Protein AF-A0A2X1PYR7-F1 (afdb_monomer)

pLDDT: mean 71.83, std 12.21, range [51.47, 92.5]

Foldseek 3Di:
DDDDPVRVVVVVQVVCVVVVNDHDDDDDPDDPDPPWDQDLPAQFQQWKQFPVRDIDGHDPVCPPLDDPPDFDCPPPHRRVVVDPVSQWDADPNGIIGGHPIGD

Nearest PDB structures (foldseek):
  3zgz-assembly2_D  TM=9.236E-01  e=2.283E-13  Escherichia coli
  5on3-assembly2_D  TM=9.413E-01  e=6.072E-13  Escherichia coli K-12
  4arc-assembly1_A  TM=9.716E-01  e=1.513E-12  Escherichia coli K-12
  3zju-assembly1_A  TM=9.680E-01  e=1.964E-12  Escherichia coli
  5on3-assembly1_A  TM=9.095E-01  e=3.532E-12  Escherichia coli K-12

Radius of gyration: 25.28 Å; Cα contacts (8 Å, |Δi|>4): 110; chains: 1; bounding box: 50×33×66 Å

Secondary structure (DSSP, 8-state):
-PPPHHHHHHHHHHHHHHTTS-------S-------B--SSSPBP-EEEETTS-EEEPPGGG-S-PPPS-----SSS-HHHH-TTTTEEEETTEEEEE---B-

Structure (mmCIF, N/CA/C/O backbone):
data_AF-A0A2X1PYR7-F1
#
_entry.id   AF-A0A2X1PYR7-F1
#
loop_
_atom_site.group_PDB
_atom_site.id
_atom_site.type_symbol
_atom_site.label_atom_id
_atom_site.label_alt_id
_atom_site.label_comp_id
_atom_site.label_asym_id
_atom_site.label_entity_id
_atom_site.label_seq_id
_atom_site.pdbx_PDB_ins_code
_atom_site.Cartn_x
_atom_site.Cartn_y
_atom_site.Cartn_z
_atom_site.occupancy
_atom_site.B_iso_or_equiv
_atom_site.auth_seq_id
_atom_site.auth_comp_id
_atom_site.auth_asym_id
_atom_site.auth_atom_id
_atom_site.pdbx_PDB_model_num
ATOM 1 N N . MET A 1 1 ? 29.320 7.897 -40.167 1.00 51.66 1 MET A N 1
ATOM 2 C CA . MET A 1 1 ? 27.851 7.758 -40.176 1.00 51.66 1 MET A CA 1
ATOM 3 C C . MET A 1 1 ? 27.396 8.026 -38.751 1.00 51.66 1 MET A C 1
ATOM 5 O O . MET A 1 1 ? 27.786 7.275 -37.868 1.00 51.66 1 MET A O 1
ATOM 9 N N . VAL A 1 2 ? 26.756 9.168 -38.501 1.00 70.25 2 VAL A N 1
ATOM 10 C CA . VAL A 1 2 ? 26.259 9.519 -37.162 1.00 70.25 2 VAL A CA 1
ATOM 11 C C . VAL A 1 2 ? 24.953 8.758 -36.979 1.00 70.25 2 VAL A C 1
ATOM 13 O O . VAL A 1 2 ? 24.063 8.896 -37.813 1.00 70.25 2 VAL A O 1
ATOM 16 N N . LEU A 1 3 ? 24.882 7.899 -35.963 1.00 75.06 3 LEU A N 1
ATOM 17 C CA . LEU A 1 3 ? 23.629 7.248 -35.588 1.00 75.06 3 LEU A CA 1
ATOM 18 C C . LEU A 1 3 ? 22.713 8.300 -34.965 1.00 75.06 3 LEU A C 1
ATOM 20 O O . LEU A 1 3 ? 23.168 9.144 -34.190 1.00 75.06 3 LEU A O 1
ATOM 24 N N . ASP A 1 4 ? 21.437 8.247 -35.316 1.00 88.25 4 ASP A N 1
ATOM 25 C CA . ASP A 1 4 ? 20.408 9.015 -34.638 1.00 88.25 4 ASP A CA 1
ATOM 26 C C . ASP A 1 4 ? 20.150 8.447 -33.233 1.00 88.25 4 ASP A C 1
ATOM 28 O O . ASP A 1 4 ? 20.635 7.377 -32.852 1.00 88.25 4 ASP A O 1
ATOM 32 N N . PHE A 1 5 ? 19.416 9.206 -32.420 1.00 88.31 5 PHE A N 1
ATOM 33 C CA . PHE A 1 5 ? 19.152 8.836 -31.032 1.00 88.31 5 PHE A CA 1
ATOM 34 C C . PHE A 1 5 ? 18.481 7.460 -30.919 1.00 88.31 5 PHE A C 1
ATOM 36 O O . PHE A 1 5 ? 18.889 6.654 -30.085 1.00 88.31 5 PHE A O 1
ATOM 43 N N . GLU A 1 6 ? 17.500 7.167 -31.775 1.00 87.88 6 GLU A N 1
ATOM 44 C CA . GLU A 1 6 ? 16.801 5.881 -31.765 1.00 87.88 6 GLU A CA 1
ATOM 45 C C . GLU A 1 6 ? 17.720 4.722 -32.164 1.00 8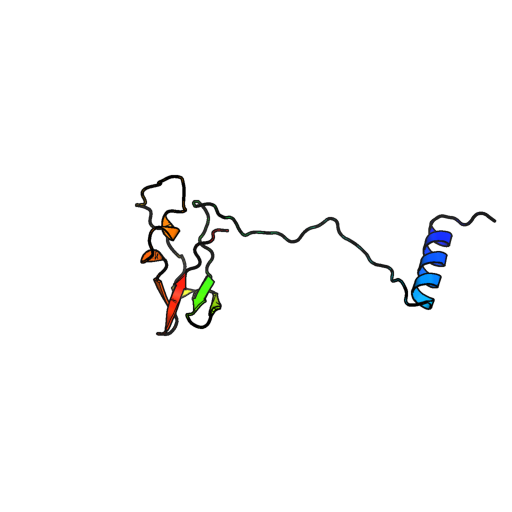7.88 6 GLU A C 1
ATOM 47 O O . GLU A 1 6 ? 17.725 3.687 -31.490 1.00 87.88 6 GLU A O 1
ATOM 52 N N . GLY A 1 7 ? 18.547 4.891 -33.200 1.00 88.25 7 GLY A N 1
ATOM 53 C CA . GLY A 1 7 ? 19.517 3.884 -33.621 1.00 88.25 7 GLY A CA 1
ATOM 54 C C . GLY A 1 7 ? 20.572 3.601 -32.551 1.00 88.25 7 GLY A C 1
ATOM 55 O O . GLY A 1 7 ? 20.892 2.440 -32.281 1.00 88.25 7 GLY A O 1
ATOM 56 N N . ALA A 1 8 ? 21.074 4.643 -31.884 1.00 88.75 8 ALA A N 1
ATOM 57 C CA . ALA A 1 8 ? 22.029 4.499 -30.788 1.00 88.75 8 ALA A CA 1
ATOM 58 C C . ALA A 1 8 ? 21.394 3.855 -29.541 1.00 88.75 8 ALA A C 1
ATOM 60 O O . ALA A 1 8 ? 21.978 2.941 -28.955 1.00 88.75 8 ALA A O 1
ATOM 61 N N . PHE A 1 9 ? 20.188 4.287 -29.156 1.00 88.81 9 PHE A N 1
ATOM 62 C CA . PHE A 1 9 ? 19.466 3.750 -28.002 1.00 88.81 9 PHE A CA 1
ATOM 63 C C . PHE A 1 9 ? 19.167 2.258 -28.175 1.00 88.81 9 PHE A C 1
ATOM 65 O O . PHE A 1 9 ? 19.462 1.457 -27.285 1.00 88.81 9 PHE A O 1
ATOM 72 N N . ASN A 1 10 ? 18.649 1.867 -29.342 1.00 90.62 10 ASN A N 1
ATOM 73 C CA . ASN A 1 10 ? 18.332 0.473 -29.630 1.00 90.62 10 ASN A CA 1
ATOM 74 C C . ASN A 1 10 ? 19.584 -0.401 -29.719 1.00 90.62 10 ASN A C 1
ATOM 76 O O . ASN A 1 10 ? 19.612 -1.471 -29.114 1.00 90.62 10 ASN A O 1
ATOM 80 N N . GLY A 1 11 ? 20.643 0.069 -30.384 1.00 89.50 11 GLY A N 1
ATOM 81 C CA . GLY A 1 11 ? 21.889 -0.690 -30.504 1.00 89.50 11 GLY A CA 1
ATOM 82 C C . GLY A 1 11 ? 22.559 -0.972 -29.154 1.00 89.50 11 GLY A C 1
ATOM 83 O O . GLY A 1 11 ? 23.046 -2.082 -28.921 1.00 89.50 11 GLY A O 1
ATOM 84 N N . ILE A 1 12 ? 22.553 0.006 -28.242 1.00 88.19 12 ILE A N 1
ATOM 85 C CA . ILE A 1 12 ? 23.095 -0.162 -26.887 1.00 88.19 12 ILE A CA 1
ATOM 86 C C . ILE A 1 12 ? 22.204 -1.102 -26.066 1.00 88.19 12 ILE A C 1
ATOM 88 O O . ILE A 1 12 ? 22.717 -2.029 -25.436 1.00 88.19 12 ILE A O 1
ATOM 92 N N . ALA A 1 13 ? 20.884 -0.910 -26.099 1.00 88.56 13 ALA A N 1
ATOM 93 C CA . ALA A 1 13 ? 19.945 -1.749 -25.360 1.00 88.56 13 ALA A CA 1
ATOM 94 C C . ALA A 1 13 ? 20.005 -3.224 -25.804 1.00 88.56 13 ALA A C 1
ATOM 96 O O . ALA A 1 13 ? 20.131 -4.105 -24.955 1.00 88.56 13 ALA A O 1
ATOM 97 N N . ASP A 1 14 ? 20.039 -3.499 -27.113 1.00 90.69 14 ASP A N 1
ATOM 98 C CA . ASP A 1 14 ? 20.147 -4.863 -27.653 1.00 90.69 14 ASP A CA 1
ATOM 99 C C . ASP A 1 14 ? 21.463 -5.543 -27.260 1.00 90.69 14 ASP A C 1
ATOM 101 O O . ASP A 1 14 ? 21.515 -6.755 -27.036 1.00 90.69 14 ASP A O 1
ATOM 105 N N . LYS A 1 15 ? 22.559 -4.777 -27.181 1.00 90.75 15 LYS A N 1
ATOM 106 C CA . LYS A 1 15 ? 23.857 -5.312 -26.758 1.00 90.75 15 LYS A CA 1
ATOM 107 C C . LYS A 1 15 ? 23.857 -5.673 -25.273 1.00 90.75 15 LYS A C 1
ATOM 109 O O . LYS A 1 15 ? 24.402 -6.718 -24.921 1.00 90.75 15 LYS A O 1
ATOM 114 N N . LEU A 1 16 ? 23.252 -4.840 -24.427 1.00 90.12 16 LEU A N 1
ATOM 115 C CA . LEU A 1 16 ? 23.128 -5.085 -22.986 1.00 90.12 16 LEU A CA 1
ATOM 116 C C . LEU A 1 16 ? 22.192 -6.266 -22.683 1.00 90.12 16 LEU A C 1
ATOM 118 O O . LEU A 1 16 ? 22.517 -7.083 -21.820 1.00 90.12 16 LEU A O 1
ATOM 122 N N . GLU A 1 17 ? 21.100 -6.408 -23.439 1.00 90.06 17 GLU A N 1
ATOM 123 C CA . GLU A 1 17 ? 20.174 -7.546 -23.342 1.00 90.06 17 GLU A CA 1
ATOM 124 C C . GLU A 1 17 ? 20.837 -8.859 -23.777 1.00 90.06 17 GLU A C 1
ATOM 126 O O . GLU A 1 17 ? 20.763 -9.851 -23.055 1.00 90.06 17 GLU A O 1
ATOM 131 N N . LYS A 1 18 ? 21.587 -8.867 -24.891 1.00 91.56 18 LYS A N 1
ATOM 132 C CA . LYS A 1 18 ? 22.362 -10.049 -25.333 1.00 91.56 18 LYS A CA 1
ATOM 133 C C . LYS A 1 18 ? 23.413 -10.497 -24.318 1.00 91.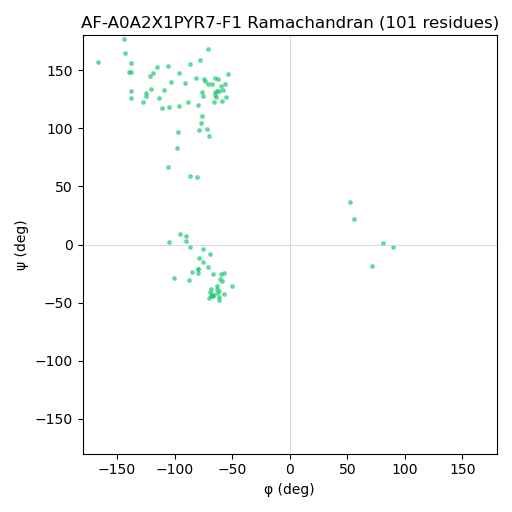56 18 LYS A C 1
ATOM 135 O O . LYS A 1 18 ? 23.742 -11.677 -24.262 1.00 91.56 18 LYS A O 1
ATOM 140 N N . LEU A 1 19 ? 23.953 -9.564 -23.539 1.00 92.50 19 LEU A N 1
ATOM 141 C CA . LEU A 1 19 ? 24.916 -9.844 -22.475 1.00 92.50 19 LEU A CA 1
ATOM 142 C C . LEU A 1 19 ? 24.240 -10.197 -21.138 1.00 92.50 19 LEU A C 1
ATOM 144 O O . LEU A 1 19 ? 24.943 -10.509 -20.185 1.00 92.50 19 LEU A O 1
ATOM 148 N N . SER A 1 20 ? 22.903 -10.170 -21.055 1.00 88.38 20 SER A N 1
ATOM 149 C CA . SER A 1 20 ? 22.122 -10.409 -19.828 1.00 88.38 20 SER A CA 1
ATOM 150 C C . SER A 1 20 ? 22.483 -9.489 -18.649 1.00 88.38 20 SER A C 1
ATOM 152 O O . SER A 1 20 ? 22.214 -9.817 -17.497 1.00 88.38 20 SER A O 1
ATOM 154 N N . VAL A 1 21 ? 23.076 -8.323 -18.925 1.00 88.75 21 VAL A N 1
ATOM 155 C CA . VAL A 1 21 ? 23.487 -7.327 -17.912 1.00 88.75 21 VAL A CA 1
ATOM 156 C C . VAL A 1 21 ? 22.561 -6.109 -17.865 1.00 88.75 21 VAL A C 1
ATOM 158 O O . VAL A 1 21 ? 22.793 -5.175 -17.102 1.00 88.75 21 VAL A O 1
ATOM 161 N N . GLY A 1 22 ? 21.501 -6.099 -18.673 1.00 83.94 22 GLY A N 1
ATOM 162 C CA . GLY A 1 22 ? 20.494 -5.046 -18.677 1.00 83.94 22 GLY A CA 1
ATOM 163 C C . GLY A 1 22 ? 19.254 -5.452 -19.463 1.00 83.94 22 GLY A C 1
ATOM 164 O O . GLY A 1 22 ? 19.316 -6.331 -20.317 1.00 83.94 22 GLY A O 1
ATOM 165 N N . LYS A 1 23 ? 18.127 -4.806 -19.161 1.00 87.56 23 LYS A N 1
ATOM 166 C CA . LYS A 1 23 ? 16.864 -4.938 -19.897 1.00 87.56 23 LYS A CA 1
ATOM 167 C C . LYS A 1 23 ? 16.221 -3.570 -20.062 1.00 87.56 23 LYS A C 1
ATOM 169 O O . LYS A 1 23 ? 16.352 -2.721 -19.176 1.00 87.56 23 LYS A O 1
ATOM 174 N N . ARG A 1 24 ? 15.498 -3.357 -21.159 1.00 89.00 24 ARG A N 1
ATOM 175 C CA . ARG A 1 24 ? 14.640 -2.175 -21.299 1.00 89.00 24 ARG A CA 1
ATOM 176 C C . ARG A 1 24 ? 13.568 -2.187 -20.205 1.00 89.00 24 ARG A C 1
ATOM 178 O O . ARG A 1 24 ? 12.913 -3.202 -19.972 1.00 89.00 24 ARG A O 1
ATOM 185 N N . GLN A 1 25 ? 13.383 -1.056 -19.532 1.00 88.25 25 GLN A N 1
ATOM 186 C CA . GLN A 1 25 ? 12.368 -0.901 -18.494 1.00 88.25 25 GLN A CA 1
ATOM 187 C C . GLN A 1 25 ? 11.683 0.455 -18.630 1.00 88.25 25 GLN A C 1
ATOM 189 O O . GLN A 1 25 ? 12.340 1.490 -18.737 1.00 88.25 25 GLN A O 1
ATOM 194 N N . VAL A 1 26 ? 10.352 0.440 -18.594 1.00 87.44 26 VAL A N 1
ATOM 195 C CA . VAL A 1 26 ? 9.536 1.651 -18.524 1.00 87.44 26 VAL A CA 1
ATOM 196 C C . VAL A 1 26 ? 9.346 1.997 -17.052 1.00 87.44 26 VAL A C 1
ATOM 198 O O . VAL A 1 26 ? 8.847 1.180 -16.283 1.00 87.44 26 VAL A O 1
ATOM 201 N N . ASN A 1 27 ? 9.755 3.200 -16.658 1.00 87.62 27 ASN A N 1
ATOM 202 C CA . ASN A 1 27 ? 9.552 3.710 -15.308 1.00 87.62 27 ASN A CA 1
ATOM 203 C C . ASN A 1 27 ? 8.505 4.821 -15.337 1.00 87.62 27 ASN A C 1
ATOM 205 O O . ASN A 1 27 ? 8.584 5.740 -16.153 1.00 87.62 27 ASN A O 1
ATOM 209 N N . TYR A 1 28 ? 7.548 4.752 -14.417 1.00 83.31 28 TYR A N 1
ATOM 210 C CA . TYR A 1 28 ? 6.537 5.785 -14.236 1.00 83.31 28 TYR A CA 1
ATOM 211 C C . TYR A 1 28 ? 6.960 6.742 -13.122 1.00 83.31 28 TYR A C 1
ATOM 213 O O . TYR A 1 28 ? 7.596 6.350 -12.148 1.00 83.31 28 TYR A O 1
ATOM 221 N N . ARG A 1 29 ? 6.582 8.018 -13.250 1.00 81.50 29 ARG A N 1
ATOM 222 C CA . ARG A 1 29 ? 6.696 8.991 -12.147 1.00 81.50 29 ARG A CA 1
ATOM 223 C C . ARG A 1 29 ? 5.573 8.850 -11.115 1.00 81.50 29 ARG A C 1
ATOM 225 O O . ARG A 1 29 ? 5.646 9.477 -10.060 1.00 81.50 29 ARG A O 1
ATOM 232 N N . LEU A 1 30 ? 4.542 8.067 -11.438 1.00 83.12 30 LEU A N 1
ATOM 233 C CA . LEU A 1 30 ? 3.453 7.745 -10.528 1.00 83.12 30 LEU A CA 1
ATOM 234 C C . LEU A 1 30 ? 4.011 6.929 -9.360 1.00 83.12 30 LEU A C 1
ATOM 236 O O . LEU A 1 30 ? 4.765 5.982 -9.567 1.00 83.12 30 LEU A O 1
ATOM 240 N N . ARG A 1 31 ? 3.655 7.329 -8.142 1.00 80.25 31 ARG A N 1
ATOM 241 C CA . ARG A 1 31 ? 3.987 6.598 -6.921 1.00 80.25 31 ARG A CA 1
ATOM 242 C C . ARG A 1 31 ? 2.738 5.911 -6.405 1.00 80.25 31 ARG A C 1
ATOM 244 O O . ARG A 1 31 ? 1.635 6.415 -6.623 1.00 80.25 31 ARG A O 1
ATOM 251 N N . ASP A 1 32 ? 2.935 4.821 -5.678 1.00 76.38 32 ASP A N 1
ATOM 252 C CA . ASP A 1 32 ? 1.855 4.178 -4.945 1.00 76.38 32 ASP A CA 1
ATOM 253 C C . ASP A 1 32 ? 1.197 5.176 -3.991 1.00 76.38 32 ASP A C 1
ATOM 255 O O . ASP A 1 32 ? 1.854 6.004 -3.344 1.00 76.38 32 ASP A O 1
ATOM 259 N N . TRP A 1 33 ? -0.129 5.122 -3.932 1.00 70.81 33 TRP A N 1
ATOM 260 C CA . TRP A 1 33 ? -0.901 6.027 -3.102 1.00 70.81 33 TRP A CA 1
ATOM 261 C C . TRP A 1 33 ? -0.853 5.556 -1.647 1.00 70.81 33 TRP A C 1
ATOM 263 O O . TRP A 1 33 ? -1.586 4.665 -1.231 1.00 70.81 33 TRP A O 1
ATOM 273 N N . GLY A 1 34 ? 0.022 6.171 -0.852 1.00 62.25 34 GLY A N 1
ATOM 274 C CA . GLY A 1 34 ? 0.022 5.995 0.598 1.00 62.25 34 GLY A CA 1
ATOM 275 C C . GLY A 1 34 ? -1.200 6.673 1.218 1.00 62.25 34 GLY A C 1
ATOM 276 O O . GLY A 1 34 ? -1.152 7.873 1.502 1.00 62.25 34 GLY A O 1
ATOM 277 N N . VAL A 1 35 ? -2.290 5.922 1.403 1.00 59.94 35 VAL A N 1
ATOM 278 C CA . VAL A 1 35 ? -3.549 6.421 1.994 1.00 59.94 35 VAL A CA 1
ATOM 279 C C . VAL A 1 35 ? -3.478 6.495 3.520 1.00 59.94 35 VAL A C 1
ATOM 281 O O . VAL A 1 35 ? -4.182 7.288 4.110 1.00 59.94 35 VAL A O 1
ATOM 284 N N . SER A 1 36 ? -2.572 5.771 4.184 1.00 56.06 36 SER A N 1
ATOM 285 C CA . SER A 1 36 ? -2.473 5.817 5.651 1.00 56.06 36 SER A CA 1
ATOM 286 C C . SER A 1 36 ? -2.195 7.244 6.163 1.00 56.06 36 SER A C 1
ATOM 288 O O . SER A 1 36 ? -1.217 7.896 5.765 1.00 56.06 36 SER A O 1
ATOM 290 N N . ARG A 1 37 ? -3.070 7.753 7.038 1.00 59.56 37 ARG A N 1
ATOM 291 C CA . ARG A 1 37 ? -2.932 9.039 7.729 1.00 59.56 37 ARG A CA 1
ATOM 292 C C . ARG A 1 37 ? -3.026 8.820 9.238 1.00 59.56 37 ARG A C 1
ATOM 294 O O . ARG A 1 37 ? -3.980 8.276 9.775 1.00 59.56 37 ARG A O 1
ATOM 301 N N . GLN A 1 38 ? -2.044 9.327 9.975 1.00 54.03 38 GLN A N 1
ATOM 302 C CA . GLN A 1 38 ? -2.106 9.400 11.439 1.00 54.03 38 GLN A CA 1
ATOM 303 C C . GLN A 1 38 ? -2.805 10.700 11.875 1.00 54.03 38 GLN A C 1
ATOM 305 O O . GLN A 1 38 ? -2.198 11.545 12.529 1.00 54.03 38 GLN A O 1
ATOM 310 N N . ARG A 1 39 ? -4.057 10.921 11.453 1.00 56.91 39 ARG A N 1
ATOM 311 C CA . ARG A 1 39 ? -4.844 12.107 11.837 1.00 56.91 39 ARG A CA 1
ATOM 312 C C . ARG A 1 39 ? -6.163 11.693 12.463 1.00 56.91 39 ARG A C 1
ATOM 314 O O . ARG A 1 39 ? -6.897 10.950 11.851 1.00 56.91 39 ARG A O 1
ATOM 321 N N . TYR A 1 40 ? -6.484 12.260 13.624 1.00 51.47 40 TYR A N 1
ATOM 322 C CA . TYR A 1 40 ? -7.695 11.944 14.391 1.00 51.47 40 TYR A CA 1
ATOM 323 C C . TYR A 1 40 ? -9.028 12.137 13.633 1.00 51.47 40 TYR A C 1
ATOM 325 O O . TYR A 1 40 ? -10.022 11.506 13.967 1.00 51.47 40 TYR A O 1
ATOM 333 N N . TRP A 1 41 ? -9.050 12.993 12.607 1.00 53.25 41 TRP A N 1
ATOM 334 C CA . TRP A 1 41 ? -10.256 13.335 11.850 1.00 53.25 41 TRP A CA 1
ATOM 335 C C . TRP A 1 41 ? -10.264 12.681 10.462 1.00 53.25 41 TRP A C 1
ATOM 337 O O . TRP A 1 41 ? -10.136 13.357 9.440 1.00 53.25 41 TRP A O 1
ATOM 347 N N . GLY A 1 42 ? -10.354 11.355 10.441 1.00 57.00 42 GLY A N 1
ATOM 348 C CA . GLY A 1 42 ? -10.493 10.543 9.231 1.00 57.00 42 GLY A CA 1
ATOM 349 C C . GLY A 1 42 ? -11.409 9.350 9.494 1.00 57.00 42 GLY A C 1
ATOM 350 O O . GLY A 1 42 ? -11.702 9.034 10.647 1.00 57.00 42 GLY A O 1
ATOM 351 N N . ALA A 1 43 ? -11.887 8.690 8.439 1.00 59.56 43 ALA A N 1
ATOM 352 C CA . ALA A 1 43 ? -12.640 7.453 8.611 1.00 59.56 43 ALA A CA 1
ATOM 353 C C . ALA A 1 43 ? -11.705 6.384 9.215 1.00 59.56 43 ALA A C 1
ATOM 355 O O . ALA A 1 43 ? -10.597 6.201 8.695 1.00 59.56 43 ALA A O 1
ATOM 356 N N . PRO A 1 44 ? -12.101 5.704 10.305 1.00 64.94 44 PRO A N 1
ATOM 357 C CA . PRO A 1 44 ? -11.301 4.625 10.868 1.00 64.94 44 PRO A CA 1
ATOM 358 C C . PRO A 1 44 ? -11.116 3.520 9.826 1.00 64.94 44 PRO A C 1
ATOM 360 O O . PRO A 1 44 ? -12.056 3.161 9.111 1.00 64.94 44 PRO A O 1
ATOM 363 N N . ILE A 1 45 ? -9.892 3.001 9.724 1.00 66.00 45 ILE A N 1
ATOM 364 C CA . ILE A 1 45 ? -9.564 1.913 8.800 1.00 66.00 45 ILE A CA 1
ATOM 365 C C . ILE A 1 45 ? -10.321 0.653 9.261 1.00 66.00 45 ILE A C 1
ATOM 367 O O . ILE A 1 45 ? -10.138 0.231 10.405 1.00 66.00 45 ILE A O 1
ATOM 371 N N . PRO A 1 46 ? -11.165 0.033 8.413 1.00 69.31 46 PRO A N 1
ATOM 372 C CA . PRO A 1 46 ? -11.977 -1.122 8.789 1.00 69.31 46 PRO A CA 1
ATOM 373 C C . PRO A 1 46 ? -11.153 -2.413 8.743 1.00 69.31 46 PRO A C 1
ATOM 375 O O . PRO A 1 46 ? -11.475 -3.351 8.017 1.00 69.31 46 PRO A O 1
ATOM 378 N N . MET A 1 47 ? -10.068 -2.448 9.505 1.00 75.81 47 MET A N 1
ATOM 379 C CA . MET A 1 47 ? -9.216 -3.614 9.679 1.00 75.81 47 MET A CA 1
ATOM 380 C C . MET A 1 47 ? -9.159 -3.972 11.163 1.00 75.81 47 MET A C 1
ATOM 382 O O . MET A 1 47 ? -9.201 -3.111 12.046 1.00 75.81 47 MET A O 1
ATOM 386 N N . LEU A 1 48 ? -9.084 -5.267 11.428 1.00 76.62 48 LEU A N 1
ATOM 387 C CA . LEU A 1 48 ? -9.005 -5.868 12.747 1.00 76.62 48 LEU A CA 1
ATOM 388 C C . LEU A 1 48 ? -7.705 -6.665 12.831 1.00 76.62 48 LEU A C 1
ATOM 390 O O . LEU A 1 48 ? -7.391 -7.439 11.931 1.00 76.62 48 LEU A O 1
ATOM 394 N N . THR A 1 49 ? -6.967 -6.509 13.921 1.00 78.06 49 THR A N 1
ATOM 395 C CA . THR A 1 49 ? -5.833 -7.365 14.266 1.00 78.06 49 THR A CA 1
ATOM 396 C C . THR A 1 49 ? -6.306 -8.443 15.232 1.00 78.06 49 THR A C 1
ATOM 398 O O . THR A 1 49 ? -6.796 -8.142 16.321 1.00 78.06 49 THR A O 1
ATOM 401 N N . LEU A 1 50 ? -6.176 -9.700 14.831 1.00 78.31 50 LEU A N 1
ATOM 402 C CA . LEU A 1 50 ? -6.451 -10.863 15.671 1.00 78.31 50 LEU A CA 1
ATOM 403 C C . LEU A 1 50 ? -5.284 -11.106 16.647 1.00 78.31 50 LEU A C 1
ATOM 405 O O . LEU A 1 50 ? -4.156 -10.682 16.396 1.00 78.31 50 LEU A O 1
ATOM 409 N N . GLU A 1 51 ? -5.517 -11.819 17.756 1.00 75.06 51 GLU A N 1
ATOM 410 C CA . GLU A 1 51 ? -4.449 -12.152 18.727 1.00 75.06 51 GLU A CA 1
ATOM 411 C C . GLU A 1 51 ? -3.294 -12.963 18.119 1.00 75.06 51 GLU A C 1
ATOM 413 O O . GLU A 1 51 ? -2.165 -12.902 18.601 1.00 75.06 51 GLU A O 1
ATOM 418 N N . ASN A 1 52 ? -3.560 -13.698 17.038 1.00 73.00 52 ASN A N 1
ATOM 419 C CA . ASN A 1 52 ? -2.548 -14.445 16.297 1.00 73.00 52 ASN A CA 1
ATOM 420 C C . ASN A 1 52 ? -1.645 -13.549 15.417 1.00 73.00 52 ASN A C 1
ATOM 422 O O . ASN A 1 52 ? -0.697 -14.054 14.821 1.00 73.00 52 ASN A O 1
ATOM 426 N N . GLY A 1 53 ? -1.916 -12.239 15.352 1.00 73.31 53 GLY A N 1
ATOM 427 C CA . GLY A 1 53 ? -1.170 -11.261 14.561 1.00 73.31 53 GLY A CA 1
ATOM 428 C C . GLY A 1 53 ? -1.687 -11.063 13.134 1.00 73.31 53 GLY A C 1
ATOM 429 O O . GLY A 1 53 ? -1.159 -10.205 12.425 1.00 73.31 53 GLY A O 1
ATOM 430 N N . ASP A 1 54 ? -2.714 -11.803 12.712 1.00 75.69 54 ASP A N 1
ATOM 431 C CA . ASP A 1 54 ? -3.311 -11.638 11.388 1.00 75.69 54 ASP A CA 1
ATOM 432 C C . ASP A 1 54 ? -4.173 -10.374 11.327 1.00 75.69 54 ASP A C 1
ATOM 434 O O . ASP A 1 54 ? -4.882 -10.027 12.277 1.00 75.69 54 ASP A O 1
ATOM 438 N N . VAL A 1 55 ? -4.136 -9.695 10.179 1.00 79.00 55 VAL A N 1
ATOM 439 C CA . VAL A 1 55 ? -4.970 -8.521 9.911 1.00 79.00 55 VAL A CA 1
ATOM 440 C C . VAL A 1 55 ? -6.097 -8.924 8.967 1.00 79.00 55 VAL A C 1
ATOM 442 O O . VAL A 1 55 ? -5.850 -9.340 7.835 1.00 79.00 55 VAL A O 1
ATOM 445 N N . VAL A 1 56 ? -7.337 -8.797 9.429 1.00 78.44 56 VAL A N 1
ATOM 446 C CA . VAL A 1 56 ? -8.546 -9.148 8.675 1.00 78.44 56 VAL A CA 1
ATOM 447 C C . VAL A 1 56 ? -9.426 -7.916 8.472 1.00 78.44 56 VAL A C 1
ATOM 449 O O . VAL A 1 56 ? -9.434 -7.030 9.326 1.00 78.44 56 VAL A O 1
ATOM 452 N N . PRO A 1 57 ? -10.168 -7.809 7.358 1.00 79.06 57 PRO A N 1
ATOM 453 C CA . PRO A 1 57 ? -11.149 -6.743 7.205 1.00 79.06 57 PRO A CA 1
ATOM 454 C C . PRO A 1 57 ? -12.269 -6.901 8.240 1.00 79.06 57 PRO A C 1
ATOM 456 O O . PRO A 1 57 ? -12.682 -8.020 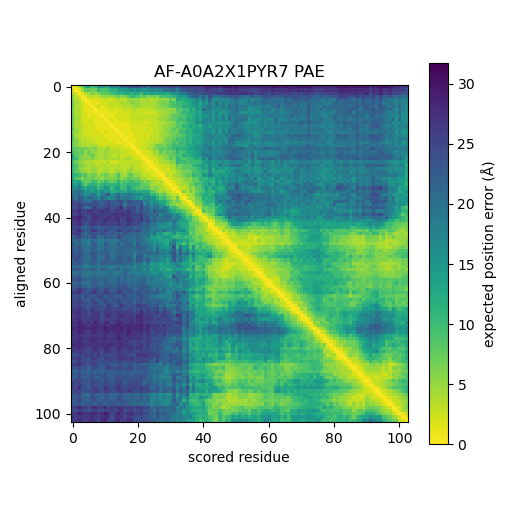8.556 1.00 79.06 57 PRO A O 1
ATOM 459 N N . ALA A 1 58 ? -12.774 -5.781 8.756 1.00 75.00 58 ALA A N 1
ATOM 460 C CA . ALA A 1 58 ? -13.931 -5.788 9.641 1.00 75.00 58 ALA A CA 1
ATOM 461 C C . ALA A 1 58 ? -15.170 -6.349 8.903 1.00 75.00 58 ALA A C 1
ATOM 463 O O . ALA A 1 58 ? -15.344 -6.062 7.711 1.00 75.00 58 ALA A O 1
ATOM 464 N N . PRO A 1 59 ? -16.035 -7.136 9.575 1.00 74.94 59 PRO A N 1
ATOM 465 C CA . PRO A 1 59 ? -17.307 -7.576 9.011 1.00 74.94 59 PRO A CA 1
ATOM 466 C C . PRO A 1 59 ? -18.136 -6.390 8.522 1.00 74.94 59 PRO A C 1
ATOM 468 O O . PRO A 1 59 ? -18.146 -5.332 9.147 1.00 74.94 59 PRO A O 1
ATOM 471 N N . ILE A 1 60 ? -18.903 -6.590 7.449 1.00 70.75 60 ILE A N 1
ATOM 472 C CA . ILE A 1 60 ? -19.836 -5.569 6.942 1.00 70.75 60 ILE A CA 1
ATOM 473 C C . ILE A 1 60 ? -20.865 -5.176 8.014 1.00 70.75 60 ILE A C 1
ATOM 475 O O . ILE A 1 60 ? -21.285 -4.026 8.063 1.00 70.75 60 ILE A O 1
ATOM 479 N N . GLU A 1 61 ? -21.236 -6.114 8.887 1.00 71.56 61 GLU A N 1
ATOM 480 C CA . GLU A 1 61 ? -22.185 -5.901 9.988 1.00 71.56 61 GLU A CA 1
ATOM 481 C C . GLU A 1 61 ? -21.656 -4.941 11.067 1.00 71.56 61 GLU A C 1
ATOM 483 O O . GLU A 1 61 ? -22.448 -4.270 11.722 1.00 71.56 61 GLU A O 1
ATOM 488 N N . ASP A 1 62 ? -20.330 -4.820 11.202 1.00 67.81 62 ASP A N 1
ATOM 489 C CA . ASP A 1 62 ? -19.668 -3.913 12.150 1.00 67.81 62 ASP A CA 1
ATOM 490 C C . ASP A 1 62 ? -19.394 -2.521 11.547 1.00 67.81 62 ASP A C 1
ATOM 492 O O . ASP A 1 62 ? -18.783 -1.658 12.189 1.00 67.81 62 ASP A O 1
ATOM 496 N N . LEU A 1 63 ? -19.830 -2.285 10.303 1.00 71.25 63 LEU A N 1
ATOM 497 C CA . LEU A 1 63 ? -19.750 -0.983 9.649 1.00 71.25 63 LEU A CA 1
ATOM 498 C C . LEU A 1 63 ? -21.032 -0.165 9.898 1.00 71.25 63 LEU A C 1
ATOM 500 O O . LEU A 1 63 ? -22.135 -0.692 9.762 1.00 71.25 63 LEU A O 1
ATOM 504 N N . PRO A 1 64 ? -20.925 1.153 10.156 1.00 63.28 64 PRO A N 1
ATOM 505 C CA . PRO A 1 64 ? -19.696 1.932 10.276 1.00 63.28 64 PRO A CA 1
ATOM 506 C C . PRO A 1 64 ? -19.049 1.794 11.662 1.00 63.28 64 PRO A C 1
ATOM 508 O O . PRO A 1 64 ? -19.725 1.816 12.687 1.00 63.28 64 PRO A O 1
ATOM 511 N N . ILE A 1 65 ? -17.714 1.763 11.701 1.00 66.12 65 ILE A N 1
ATOM 512 C CA . ILE A 1 65 ? -16.972 1.920 12.956 1.00 66.12 65 ILE A CA 1
ATOM 513 C C . ILE A 1 65 ? -17.107 3.387 13.381 1.00 66.12 65 ILE A C 1
ATOM 515 O O . ILE A 1 65 ? -16.443 4.270 12.838 1.00 66.12 65 ILE A O 1
ATOM 519 N N . ILE A 1 66 ? -18.017 3.653 14.318 1.00 65.88 66 ILE A N 1
ATOM 520 C CA . ILE A 1 66 ? -18.295 5.003 14.814 1.00 65.88 66 ILE A CA 1
ATOM 521 C C . ILE A 1 66 ? -17.177 5.434 15.773 1.00 65.88 66 ILE A C 1
ATOM 523 O O . ILE A 1 66 ? -16.777 4.697 16.681 1.00 65.88 66 ILE A O 1
ATOM 527 N N . LEU A 1 67 ? -16.664 6.643 15.548 1.00 62.69 67 LEU A N 1
ATOM 528 C CA . LEU A 1 67 ? -15.718 7.300 16.444 1.00 62.69 67 LEU A CA 1
ATOM 529 C C . LEU A 1 67 ? -16.457 7.789 17.695 1.00 62.69 67 LEU A C 1
ATOM 531 O O . LEU A 1 67 ? -17.567 8.307 17.574 1.00 62.69 67 LEU A O 1
ATOM 535 N N . PRO A 1 68 ? -15.859 7.670 18.888 1.00 65.12 68 PRO A N 1
ATOM 536 C CA . PRO A 1 68 ? -16.421 8.309 20.063 1.00 65.12 68 PRO A CA 1
ATOM 537 C C . PRO A 1 68 ? -16.381 9.827 19.844 1.00 65.12 68 PRO A C 1
ATOM 539 O O . PRO A 1 68 ? -15.339 10.378 19.495 1.00 65.12 68 PRO A O 1
ATOM 542 N N . GLU A 1 69 ? -17.522 10.499 19.997 1.00 59.94 69 GLU A N 1
ATOM 543 C CA . GLU A 1 69 ? -17.611 11.962 19.859 1.00 59.94 69 GLU A CA 1
ATOM 544 C C . GLU A 1 69 ? -17.116 12.687 21.123 1.00 59.94 69 GLU A C 1
ATOM 546 O O . GLU A 1 69 ? -16.655 13.825 21.045 1.00 59.94 69 GLU A O 1
ATOM 551 N N . ASP A 1 70 ? -17.158 12.014 22.277 1.00 56.75 70 ASP A N 1
ATOM 552 C CA . ASP A 1 70 ? -16.811 12.577 23.583 1.00 56.75 70 ASP A CA 1
ATOM 553 C C . ASP A 1 70 ? -15.372 12.216 23.972 1.00 56.75 70 ASP A C 1
ATOM 555 O O . ASP A 1 70 ? -15.106 11.204 24.625 1.00 56.75 70 ASP A O 1
ATOM 559 N N . VAL A 1 71 ? -14.407 12.994 23.474 1.00 57.53 71 VAL A N 1
ATOM 560 C CA . VAL A 1 71 ? -12.985 12.697 23.684 1.00 57.53 71 VAL A CA 1
ATOM 561 C C . VAL A 1 71 ? -12.188 13.949 23.999 1.00 57.53 71 VAL A C 1
ATOM 563 O O . VAL A 1 71 ? -12.181 14.931 23.257 1.00 57.53 71 VAL A O 1
ATOM 566 N N . VAL A 1 72 ? -11.472 13.891 25.122 1.00 57.31 72 VAL A N 1
ATOM 567 C CA . VAL A 1 72 ? -10.600 14.965 25.594 1.00 57.31 72 VAL A CA 1
ATOM 568 C C . VAL A 1 72 ? -9.323 14.959 24.753 1.00 57.31 72 VAL A C 1
ATOM 570 O O . VAL A 1 72 ? -8.508 14.038 24.820 1.00 57.31 72 VAL A O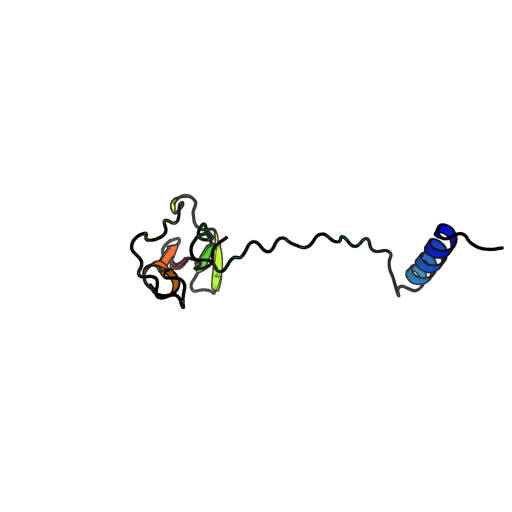 1
ATOM 573 N N . MET A 1 73 ? -9.158 15.982 23.916 1.00 54.94 73 MET A N 1
ATOM 574 C CA . MET A 1 73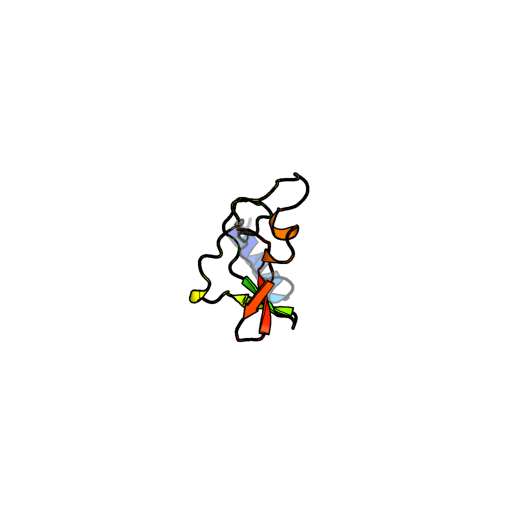 ? -7.968 16.154 23.086 1.00 54.94 73 MET A CA 1
ATOM 575 C C . MET A 1 73 ? -6.796 16.686 23.917 1.00 54.94 73 MET A C 1
ATOM 577 O O . MET A 1 73 ? -6.725 17.877 24.194 1.00 54.94 73 MET A O 1
ATOM 581 N N . ASP A 1 74 ? -5.835 15.821 24.238 1.00 53.66 74 ASP A N 1
A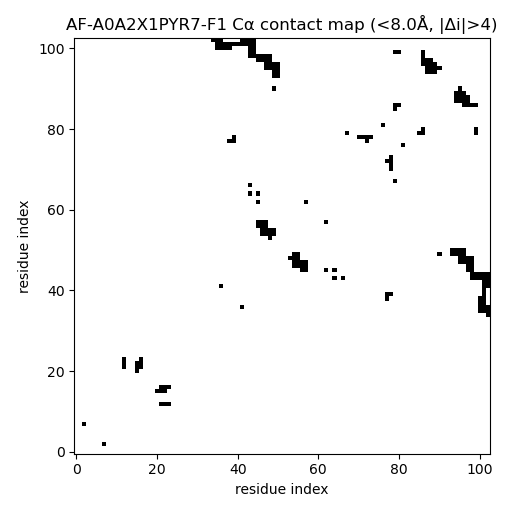TOM 582 C CA . ASP A 1 74 ? -4.611 16.201 24.970 1.00 53.66 74 ASP A CA 1
ATOM 583 C C . ASP A 1 74 ? -3.454 16.631 24.031 1.00 53.66 74 ASP A C 1
ATOM 585 O O . ASP A 1 74 ? -2.308 16.797 24.434 1.00 53.66 74 ASP A O 1
ATOM 589 N N . GLY A 1 75 ? -3.719 16.757 22.722 1.00 53.91 75 GLY A N 1
ATOM 590 C CA . GLY A 1 75 ? -2.784 17.272 21.706 1.00 53.91 75 GLY A CA 1
ATOM 591 C C . GLY A 1 75 ? -1.592 16.373 21.329 1.00 53.91 75 GLY A C 1
ATOM 592 O O . GLY A 1 75 ? -1.016 16.560 20.259 1.00 53.91 75 GLY A O 1
ATOM 593 N N . VAL A 1 76 ? -1.231 15.378 22.148 1.00 57.28 76 VAL A N 1
ATOM 594 C CA . VAL A 1 76 ? -0.008 14.560 21.968 1.00 57.28 76 VAL A CA 1
ATOM 595 C C . VAL A 1 76 ? -0.275 13.184 21.336 1.00 57.28 76 VAL A C 1
ATOM 597 O O . VAL A 1 76 ? 0.588 12.636 20.649 1.00 57.28 76 VAL A O 1
ATOM 600 N N . LYS A 1 77 ? -1.460 12.596 21.537 1.00 56.91 77 LYS A N 1
ATOM 601 C CA . LYS A 1 77 ? -1.834 11.270 21.010 1.00 56.91 77 LYS A CA 1
ATOM 602 C C . LYS A 1 77 ? -3.275 11.287 20.519 1.00 56.91 77 LYS A C 1
ATOM 604 O O . LYS A 1 77 ? -4.106 11.992 21.079 1.00 56.91 77 LYS A O 1
ATOM 609 N N . SER A 1 78 ? -3.575 10.494 19.489 1.00 56.09 78 SER A N 1
ATOM 610 C CA . SER A 1 78 ? -4.954 10.282 19.045 1.00 56.09 78 SER A CA 1
ATOM 611 C C . SER A 1 78 ? -5.810 9.775 20.217 1.00 56.09 78 SER A C 1
ATOM 613 O O . SER A 1 78 ? -5.434 8.762 20.808 1.00 56.09 78 SER A O 1
ATOM 615 N N . PRO A 1 79 ? -6.943 10.418 20.534 1.00 59.09 79 PRO A N 1
ATOM 616 C CA . PRO A 1 79 ? -7.816 10.032 21.642 1.00 59.09 79 PRO A CA 1
ATOM 617 C C . PRO A 1 79 ? -8.210 8.542 21.683 1.00 59.09 79 PRO A C 1
ATOM 619 O O . PRO A 1 79 ? -8.188 7.931 22.743 1.00 59.09 79 PRO A O 1
ATOM 622 N N . ILE A 1 80 ? -8.416 7.892 20.533 1.00 58.31 80 ILE A N 1
ATOM 623 C CA . ILE A 1 80 ? -8.686 6.437 20.459 1.00 58.31 80 ILE A CA 1
ATOM 624 C C . ILE A 1 80 ? -7.464 5.529 20.667 1.00 58.31 80 ILE A C 1
ATOM 626 O O . ILE A 1 80 ? -7.626 4.345 20.934 1.00 58.31 80 ILE A O 1
ATOM 630 N N . LYS A 1 81 ? -6.232 6.054 20.601 1.00 58.88 81 LYS A N 1
ATOM 631 C CA . LYS A 1 81 ? -5.056 5.334 21.129 1.00 58.88 81 LYS A CA 1
ATOM 632 C C . LYS A 1 81 ? -4.946 5.458 22.648 1.00 58.88 81 LYS A C 1
ATOM 634 O O . LYS A 1 81 ? -4.223 4.674 23.256 1.00 58.88 81 LYS A O 1
ATOM 639 N N . ALA A 1 82 ? -5.585 6.468 23.241 1.00 58.16 82 ALA A N 1
ATOM 640 C CA . ALA A 1 82 ? -5.575 6.694 24.681 1.00 58.16 82 ALA A CA 1
ATOM 641 C C . ALA A 1 82 ? -6.659 5.881 25.406 1.00 58.16 82 ALA A C 1
ATOM 643 O O . ALA A 1 82 ? -6.470 5.579 26.581 1.00 58.16 82 ALA A O 1
ATOM 644 N N . ASP A 1 83 ? -7.732 5.478 24.713 1.00 65.00 83 ASP A N 1
ATOM 645 C CA . ASP A 1 83 ? -8.747 4.559 25.236 1.00 65.00 83 ASP A CA 1
ATOM 646 C C . ASP A 1 83 ? -8.498 3.102 24.780 1.00 65.00 83 ASP A C 1
ATOM 648 O O . ASP A 1 83 ? -8.917 2.700 23.688 1.00 65.00 83 ASP A O 1
ATOM 652 N N . PRO A 1 84 ? -7.841 2.265 25.608 1.00 65.06 84 PRO A N 1
ATOM 653 C CA . PRO A 1 84 ? -7.598 0.861 25.289 1.00 65.06 84 PRO A CA 1
ATOM 654 C C . PRO A 1 84 ? -8.870 0.001 25.293 1.00 65.06 84 PRO A C 1
ATOM 656 O O . PRO A 1 84 ? -8.793 -1.169 24.920 1.00 65.06 84 PRO A O 1
ATOM 659 N N . ASN A 1 85 ? -10.024 0.522 25.727 1.00 67.44 85 ASN A N 1
ATOM 660 C CA . ASN A 1 85 ? -11.289 -0.208 25.667 1.00 67.44 85 ASN A CA 1
ATOM 661 C C . ASN A 1 85 ? -11.998 -0.019 24.326 1.00 67.44 85 ASN A C 1
ATOM 663 O O . ASN A 1 85 ? -12.626 -0.964 23.860 1.00 67.44 85 ASN A O 1
ATOM 667 N N . TRP A 1 86 ? -11.840 1.131 23.663 1.00 68.19 86 TRP A N 1
ATOM 668 C CA . TRP A 1 86 ? -12.440 1.359 22.343 1.00 68.19 86 TRP A CA 1
ATOM 669 C C . TRP A 1 86 ? -11.891 0.408 21.268 1.00 68.19 86 TRP A C 1
ATOM 671 O O . TRP A 1 86 ? -12.637 -0.086 20.420 1.00 68.19 86 TRP A O 1
ATOM 681 N N . ALA A 1 87 ? -10.588 0.117 21.320 1.00 67.56 87 ALA A N 1
ATOM 682 C CA . ALA A 1 87 ? -9.942 -0.767 20.355 1.00 67.56 87 ALA A CA 1
ATOM 683 C C . ALA A 1 87 ? -10.345 -2.241 20.526 1.00 67.56 87 ALA A C 1
ATOM 685 O O . ALA A 1 87 ? -10.178 -3.017 19.593 1.00 67.56 87 ALA A O 1
ATOM 686 N N . LYS A 1 88 ? -10.875 -2.654 21.684 1.00 75.94 88 LYS A N 1
ATOM 687 C CA . LYS A 1 88 ? -11.248 -4.054 21.925 1.00 75.94 88 LYS A CA 1
ATOM 688 C C . LYS A 1 88 ? -12.542 -4.397 21.196 1.00 75.94 88 LYS A C 1
ATOM 690 O O . LYS A 1 88 ? -13.563 -3.732 21.349 1.00 75.94 88 LYS A O 1
ATOM 695 N N . THR A 1 89 ? -12.510 -5.473 20.428 1.00 73.44 89 THR A N 1
ATOM 696 C CA . THR A 1 89 ? -13.686 -6.066 19.797 1.00 73.44 89 THR A CA 1
ATOM 697 C C . THR A 1 89 ? -13.558 -7.585 19.772 1.00 73.44 89 THR A C 1
ATOM 699 O O . THR A 1 89 ? -12.566 -8.147 20.232 1.00 73.44 89 THR A O 1
ATOM 702 N N . THR A 1 90 ? -14.584 -8.271 19.291 1.00 71.69 90 THR A N 1
ATOM 703 C CA . THR A 1 90 ? -14.587 -9.727 19.153 1.00 71.69 90 THR A CA 1
ATOM 704 C C . THR A 1 90 ? -14.977 -10.064 17.730 1.00 71.69 90 THR A C 1
ATOM 706 O O . THR A 1 90 ? -16.058 -9.683 17.295 1.00 71.69 90 THR A O 1
ATOM 709 N N . PHE A 1 91 ? -14.123 -10.794 17.020 1.00 68.69 91 PHE A N 1
ATOM 710 C CA . PHE A 1 91 ? -14.383 -11.259 15.662 1.00 68.69 91 PHE A CA 1
ATOM 711 C C . PHE A 1 91 ? -14.565 -12.777 15.697 1.00 68.69 91 PHE A C 1
ATOM 713 O O . PHE A 1 91 ? -13.654 -13.501 16.097 1.00 68.69 91 PHE A O 1
ATOM 720 N N . ASN A 1 92 ? -15.754 -13.272 15.333 1.00 64.38 92 ASN A N 1
ATOM 721 C CA . ASN A 1 92 ? -16.092 -14.705 15.347 1.00 64.38 92 ASN A CA 1
ATOM 722 C C . ASN A 1 92 ? -15.818 -15.419 16.690 1.00 64.38 92 ASN A C 1
ATOM 724 O O . ASN A 1 92 ? -15.393 -16.572 16.720 1.00 64.38 92 ASN A O 1
ATOM 728 N N . GLY A 1 93 ? -16.048 -14.731 17.813 1.00 70.19 93 GLY A N 1
ATOM 729 C CA . GLY A 1 93 ? -15.832 -15.280 19.158 1.00 70.19 93 GLY A CA 1
ATOM 730 C C . GLY A 1 93 ? -14.379 -15.241 19.648 1.00 70.19 93 GLY A C 1
ATOM 731 O O . GLY A 1 93 ? -14.116 -15.669 20.769 1.00 70.19 93 GLY A O 1
ATOM 732 N N . VAL A 1 94 ? -13.451 -14.702 18.851 1.00 73.50 94 VAL A N 1
ATOM 733 C CA . VAL A 1 94 ? -12.047 -14.489 19.228 1.00 73.50 94 VAL A CA 1
ATOM 734 C C . VAL A 1 94 ? -11.823 -13.007 19.559 1.00 73.50 94 VAL A C 1
ATOM 736 O O . VAL A 1 94 ? -12.367 -12.146 18.859 1.00 73.50 94 VAL A O 1
ATOM 739 N N . PRO A 1 95 ? -11.042 -12.672 20.602 1.00 78.69 95 PRO A N 1
ATOM 740 C CA . PRO A 1 95 ? -10.636 -11.295 20.861 1.00 78.69 95 PRO A CA 1
ATOM 741 C C . PRO A 1 95 ? -9.881 -10.701 19.664 1.00 78.69 95 PRO A C 1
ATOM 743 O O . PRO A 1 95 ? -8.973 -11.318 19.108 1.00 78.69 95 PRO A O 1
ATOM 746 N N . ALA A 1 96 ? -10.257 -9.489 19.269 1.00 76.25 96 ALA A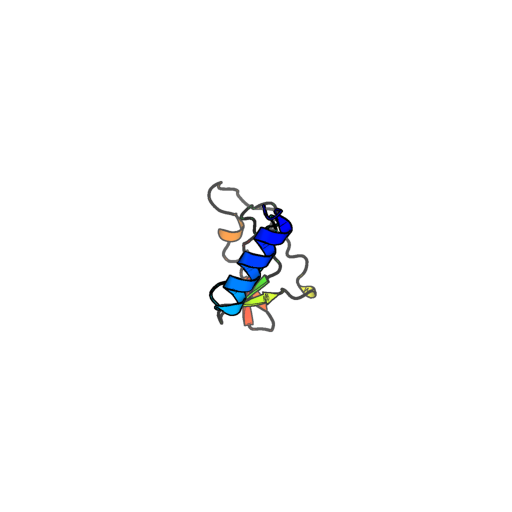 N 1
ATOM 747 C CA . ALA A 1 96 ? -9.633 -8.748 18.183 1.00 76.25 96 ALA A CA 1
ATOM 748 C C . ALA A 1 96 ? -9.458 -7.275 18.573 1.00 76.25 96 ALA A C 1
ATOM 750 O O . ALA A 1 96 ? -10.166 -6.743 19.432 1.00 76.25 96 ALA A O 1
ATOM 751 N N . LEU A 1 97 ? -8.508 -6.602 17.934 1.00 75.75 97 LEU A N 1
ATOM 752 C CA . LEU A 1 97 ? -8.241 -5.183 18.125 1.00 75.75 97 LEU A CA 1
ATOM 753 C C . LEU A 1 97 ? -8.568 -4.414 16.846 1.00 75.75 97 LEU A C 1
ATOM 755 O O . LEU A 1 97 ? -8.057 -4.740 15.779 1.00 75.75 97 LEU A O 1
ATOM 759 N N . LYS A 1 98 ? -9.404 -3.380 16.945 1.00 72.75 98 LYS A N 1
ATOM 760 C CA . LYS A 1 98 ? -9.691 -2.454 15.842 1.00 72.75 98 LYS A CA 1
ATOM 761 C C . LYS A 1 98 ? -8.444 -1.638 15.513 1.00 72.75 98 LYS A C 1
ATOM 763 O O . LYS A 1 98 ? -7.753 -1.162 16.419 1.00 72.75 98 LYS A O 1
ATOM 768 N N . GLU A 1 99 ? -8.165 -1.447 14.226 1.00 65.69 99 GLU A N 1
ATOM 769 C CA . GLU A 1 99 ? -7.042 -0.619 13.800 1.00 65.69 99 GLU A CA 1
ATOM 770 C C . GLU A 1 99 ? -7.246 0.844 14.242 1.00 65.69 99 GLU A C 1
ATOM 772 O O . GLU A 1 99 ? -8.309 1.437 14.078 1.00 65.69 99 GLU A O 1
ATOM 777 N N . THR A 1 100 ? -6.207 1.438 14.839 1.00 61.50 100 THR A N 1
ATOM 778 C CA . THR A 1 100 ? -6.239 2.820 15.370 1.00 61.50 100 THR A CA 1
ATOM 779 C C . THR A 1 100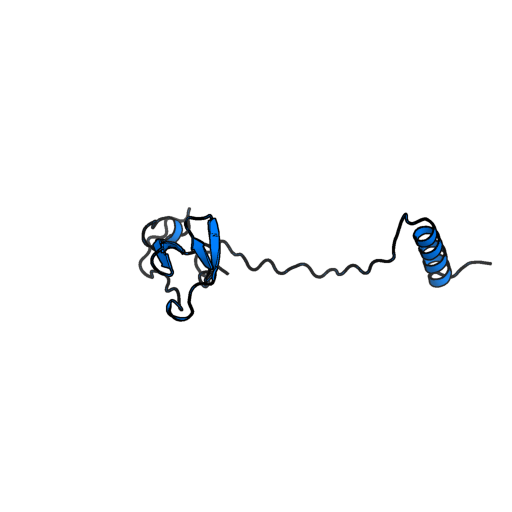 ? -5.701 3.858 14.377 1.00 61.50 100 THR A C 1
ATOM 781 O O . THR A 1 100 ? -5.444 5.010 14.741 1.00 61.50 100 THR A O 1
ATOM 784 N N . GLY A 1 101 ? -5.463 3.432 13.134 1.00 54.97 101 GLY A N 1
ATOM 785 C CA . GLY A 1 101 ? -5.082 4.274 12.008 1.00 54.97 101 GLY A CA 1
ATOM 786 C C . GLY A 1 101 ? -6.303 4.846 11.289 1.00 54.97 101 GLY A C 1
ATOM 787 O O . GLY A 1 101 ? -7.393 4.278 11.330 1.00 54.97 101 GLY A O 1
ATOM 788 N N . TYR A 1 102 ? -6.102 5.972 10.615 1.00 56.06 102 TYR A N 1
ATOM 789 C CA . TYR A 1 102 ? -7.133 6.643 9.830 1.00 56.06 102 TYR A CA 1
ATOM 790 C C . 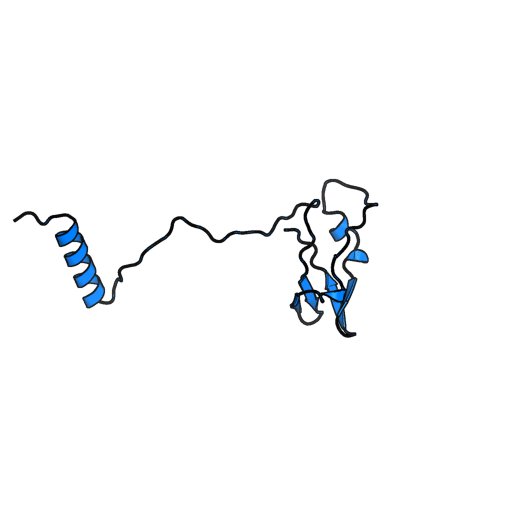TYR A 1 102 ? -6.728 6.629 8.354 1.00 56.06 102 TYR A C 1
ATOM 792 O O . TYR A 1 102 ? -5.534 6.568 8.025 1.00 56.06 102 TYR A O 1
ATOM 800 N N . LEU A 1 103 ? -7.726 6.661 7.472 1.00 53.78 103 LEU A N 1
ATOM 801 C CA . LEU A 1 103 ? -7.532 6.979 6.053 1.00 53.78 103 LEU A CA 1
ATOM 802 C C . LEU A 1 103 ? -7.206 8.470 5.854 1.00 53.78 103 LEU A C 1
ATOM 804 O O . LEU A 1 103 ? -7.581 9.295 6.719 1.00 53.78 103 LEU A O 1
#

Organism: Haemophilus influenzae (NCBI:txid727)

Solvent-accessible surface area (backbone atoms only — not comparable to full-atom values): 6681 Å² total; per-residue (Å²): 135,85,72,53,71,67,58,48,53,49,56,53,50,54,52,33,40,75,68,71,77,44,72,95,76,90,82,73,91,77,69,85,82,80,58,79,30,98,46,85,89,39,60,61,43,66,35,27,37,37,85,89,70,49,77,44,72,54,57,76,86,62,56,78,73,76,75,82,85,87,62,79,80,77,85,81,63,52,54,68,75,71,36,77,68,76,31,56,46,68,57,96,87,38,66,26,33,48,47,87,48,15,73

Sequence (103 aa):
MVLDFEGAFNGIADKLEKLSVGKRQVNYRLRDWGVSRQRYWGAPIPMLTLENGDVVPAPIEDLPIILPEDVVMDGVKSPIKADPNWAKTTFNGVPALKETGYL

Mean predicted aligned error: 14.31 Å

InterPro domains:
  IPR002300 Aminoacyl-tRNA synthetase, class Ia [PF00133] (30-55)
  IPR002302 Leucine-tRNA ligase [PTHR43740] (6-92)
  IPR014729 Rossmann-like alpha/beta/alpha sandwich fold [G3DSA:3.40.50.620] (10-103)